Protein AF-D6E9S5-F1 (afdb_monomer)

Nearest PDB structures (foldseek):
  2vpw-assembly1_B  TM=9.002E-01  e=1.557E-03  Thermus thermophilus HB27
  6cz8-assembly2_B  TM=9.544E-01  e=3.664E-03  Shewanella sp. ANA-3
  4uca-assembly2_B  TM=3.723E-01  e=4.491E+00  Human respiratory syncytial virus A2
  7sgc-assembly1_C  TM=3.384E-01  e=6.242E+00  Escherichia coli

Sequence (52 aa):
MLIDASTCAGCDACTMACKYQNATPSGMYWCKVLKGEYGEYPNSGQTVLPIA

Secondary structure (DSSP, 8-state):
----GGG-----HHHHHHHHHHTPPTT--SSEEEEEEES-TTS-EEEEEEE-

Radius of gyration: 13.24 Å; Cα contacts (8 Å, |Δi|>4): 63; chains: 1; bounding box: 27×13×39 Å

InterPro domains:
  IPR017896 4Fe-4S ferredoxin-type, iron-sulphur binding domain [PS51379] (1-28)

Solvent-accessible surface area (backbone atoms only —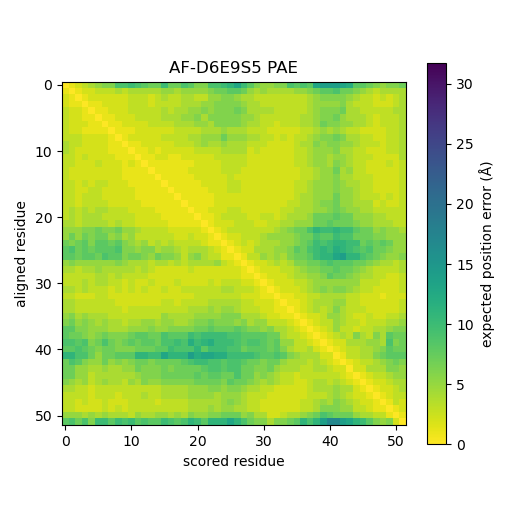 not comparable to full-atom values): 3395 Å² total; per-residue (Å²): 140,86,80,68,47,90,76,48,83,73,79,55,58,66,32,50,51,48,39,69,75,64,64,50,58,92,95,56,67,84,27,44,69,48,76,46,77,46,74,54,88,92,63,57,49,74,49,40,45,79,45,112

pLDDT: mean 90.77, std 3.7, range [75.12, 94.75]

Structure (mmCIF, N/CA/C/O backbone):
data_AF-D6E9S5-F1
#
_entry.id   AF-D6E9S5-F1
#
loop_
_atom_site.group_PDB
_atom_site.id
_atom_site.type_symbol
_atom_site.label_atom_id
_atom_site.label_alt_id
_atom_site.label_comp_id
_atom_site.label_asym_id
_atom_site.label_entity_id
_atom_site.label_seq_id
_atom_site.pdbx_PDB_ins_code
_atom_site.Cartn_x
_atom_site.Cartn_y
_atom_site.Cartn_z
_atom_site.oc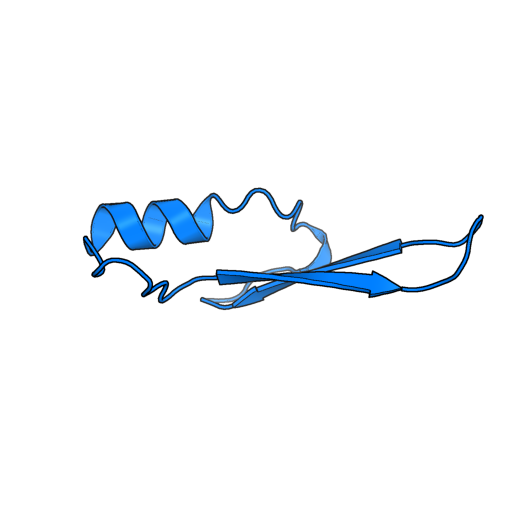cupancy
_atom_site.B_iso_or_equiv
_atom_site.auth_seq_id
_atom_site.auth_comp_id
_atom_site.auth_asym_id
_atom_site.auth_atom_id
_atom_site.pdbx_PDB_model_num
ATOM 1 N N . MET A 1 1 ? -8.791 6.045 -13.284 1.00 75.12 1 MET A N 1
ATOM 2 C CA . MET A 1 1 ? -8.946 4.891 -12.371 1.00 75.12 1 MET A CA 1
ATOM 3 C C . MET A 1 1 ? -9.500 5.410 -11.062 1.00 75.12 1 MET A C 1
ATOM 5 O O . MET A 1 1 ? -9.055 6.463 -10.627 1.00 75.12 1 MET A O 1
ATOM 9 N N . LEU A 1 2 ? -10.483 4.727 -10.485 1.00 88.38 2 LEU A N 1
ATOM 10 C CA . LEU A 1 2 ? -11.071 5.078 -9.194 1.00 88.38 2 LEU A CA 1
ATOM 11 C C . LEU A 1 2 ? -10.957 3.839 -8.305 1.00 88.38 2 LEU A C 1
ATOM 13 O O . LEU A 1 2 ? -11.296 2.749 -8.762 1.00 88.38 2 LEU A O 1
ATOM 17 N N . ILE A 1 3 ? -10.406 3.990 -7.102 1.00 89.75 3 ILE A N 1
ATOM 18 C CA . ILE A 1 3 ? -10.143 2.873 -6.191 1.00 89.75 3 ILE A CA 1
ATOM 19 C C . ILE A 1 3 ? -10.868 3.149 -4.881 1.00 89.75 3 ILE A C 1
ATOM 21 O O . ILE A 1 3 ? -10.680 4.204 -4.279 1.00 89.75 3 ILE A O 1
ATOM 25 N N . ASP A 1 4 ? -11.686 2.196 -4.448 1.00 91.44 4 ASP A N 1
ATOM 26 C CA . ASP A 1 4 ? -12.340 2.253 -3.149 1.00 91.44 4 ASP A CA 1
ATOM 27 C C . ASP A 1 4 ? -11.389 1.735 -2.063 1.00 91.44 4 ASP A C 1
ATOM 29 O O . ASP A 1 4 ? -11.137 0.532 -1.947 1.00 91.44 4 ASP A O 1
ATOM 33 N N . ALA A 1 5 ? -10.860 2.660 -1.263 1.00 89.31 5 ALA A N 1
ATOM 34 C CA . ALA A 1 5 ? -9.948 2.348 -0.169 1.00 89.31 5 ALA A CA 1
ATOM 35 C C . ALA A 1 5 ? -10.594 1.481 0.926 1.00 89.31 5 ALA A C 1
ATOM 37 O O . ALA A 1 5 ? -9.881 0.732 1.588 1.00 89.31 5 ALA A O 1
ATOM 38 N N . SER A 1 6 ? -11.923 1.516 1.091 1.00 89.12 6 SER A N 1
ATOM 39 C CA . SER A 1 6 ? -12.618 0.730 2.123 1.00 89.12 6 SER A CA 1
ATOM 40 C C . SER A 1 6 ? -12.589 -0.778 1.847 1.00 89.12 6 SER A C 1
ATOM 42 O O . SER A 1 6 ? -12.602 -1.584 2.773 1.00 89.12 6 SER A O 1
ATOM 44 N N . THR A 1 7 ? -12.493 -1.162 0.571 1.00 90.56 7 THR A N 1
ATOM 45 C CA . THR A 1 7 ? -12.409 -2.565 0.130 1.00 90.56 7 THR A CA 1
ATOM 46 C C . THR A 1 7 ? -10.972 -3.084 0.049 1.00 90.56 7 THR A C 1
ATOM 48 O O . THR A 1 7 ? -10.740 -4.270 -0.194 1.00 90.56 7 THR A O 1
ATOM 51 N N . CYS A 1 8 ? -9.982 -2.206 0.223 1.00 92.25 8 CYS A N 1
ATOM 52 C CA . CYS A 1 8 ? -8.585 -2.558 0.036 1.00 92.25 8 CYS A CA 1
ATOM 53 C C . CYS A 1 8 ? -8.054 -3.368 1.226 1.00 92.25 8 CYS A C 1
ATOM 55 O O . CYS A 1 8 ? -7.901 -2.851 2.327 1.00 92.25 8 CYS A O 1
ATOM 57 N N . ALA A 1 9 ? -7.679 -4.625 0.981 1.00 92.00 9 ALA A N 1
ATOM 58 C CA . ALA A 1 9 ? -7.073 -5.496 1.993 1.00 92.00 9 ALA A CA 1
ATOM 59 C C . ALA A 1 9 ? -5.544 -5.331 2.138 1.00 92.00 9 ALA A C 1
ATOM 61 O O . ALA A 1 9 ? -4.921 -6.006 2.951 1.00 92.00 9 ALA A O 1
ATOM 62 N N . GLY A 1 10 ? -4.902 -4.490 1.317 1.00 92.06 10 GLY A N 1
ATOM 63 C CA . GLY A 1 10 ? -3.452 -4.266 1.392 1.00 92.06 10 GLY A CA 1
ATOM 64 C C . GLY A 1 10 ? -2.582 -5.437 0.928 1.00 92.06 10 GLY A C 1
ATOM 65 O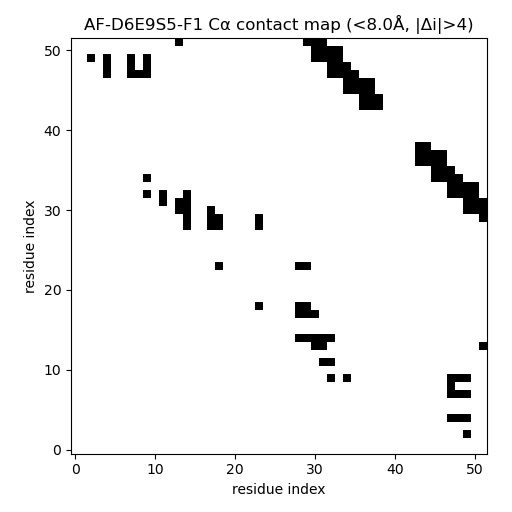 O . GLY A 1 10 ? -1.475 -5.614 1.431 1.00 92.06 10 GLY A O 1
ATOM 66 N N . CYS A 1 11 ? -3.058 -6.232 -0.033 1.00 93.56 11 CYS A N 1
ATOM 67 C CA . CYS A 1 11 ? -2.382 -7.438 -0.527 1.00 93.56 11 CYS A CA 1
ATOM 68 C C . CYS A 1 11 ? -1.243 -7.197 -1.540 1.00 93.56 11 CYS A C 1
ATOM 70 O O . CYS A 1 11 ? -0.652 -8.160 -2.016 1.00 93.56 11 CYS A O 1
ATOM 72 N N . ASP A 1 12 ? -0.965 -5.945 -1.921 1.00 93.50 12 ASP A N 1
ATOM 73 C CA . ASP A 1 12 ? 0.097 -5.561 -2.872 1.00 93.50 12 ASP A CA 1
ATOM 74 C C . ASP A 1 12 ? -0.002 -6.180 -4.287 1.00 93.50 12 ASP A C 1
ATOM 76 O O . ASP A 1 12 ? 0.905 -6.041 -5.111 1.00 93.50 12 ASP A O 1
ATOM 80 N N . ALA A 1 13 ? -1.137 -6.796 -4.631 1.00 93.88 13 ALA A N 1
ATOM 81 C CA . ALA A 1 13 ? -1.351 -7.404 -5.944 1.00 93.88 13 ALA A CA 1
ATOM 82 C C . ALA A 1 13 ? -1.271 -6.382 -7.093 1.00 93.88 13 ALA A C 1
ATOM 84 O O . ALA A 1 13 ? -0.707 -6.679 -8.144 1.00 93.88 13 ALA A O 1
ATOM 85 N N . CYS A 1 14 ? -1.779 -5.161 -6.890 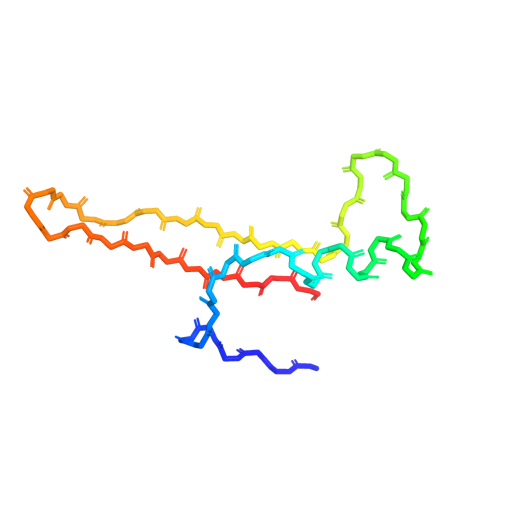1.00 93.19 14 CYS A N 1
ATOM 86 C CA . CYS A 1 14 ? -1.702 -4.085 -7.882 1.00 93.19 14 CYS A CA 1
ATOM 87 C C . CYS A 1 14 ? -0.256 -3.624 -8.138 1.00 93.19 14 CYS A C 1
ATOM 89 O O . CYS A 1 14 ? 0.139 -3.447 -9.291 1.00 93.19 14 CYS A O 1
ATOM 91 N N . THR A 1 15 ? 0.555 -3.507 -7.082 1.00 94.19 15 THR A N 1
ATOM 92 C CA . THR A 1 15 ? 1.994 -3.213 -7.157 1.00 94.19 15 THR A CA 1
ATOM 93 C C . THR A 1 15 ? 2.716 -4.263 -8.004 1.00 94.19 15 THR A C 1
ATOM 95 O O . THR A 1 15 ? 3.480 -3.928 -8.914 1.00 94.19 15 THR A O 1
ATOM 98 N N . MET A 1 16 ? 2.437 -5.546 -7.746 1.00 93.88 16 MET A N 1
ATOM 99 C CA . MET A 1 16 ? 3.046 -6.661 -8.473 1.00 93.88 16 MET A CA 1
ATOM 100 C C . MET A 1 16 ? 2.586 -6.742 -9.928 1.00 93.88 16 MET A C 1
ATOM 102 O O . MET A 1 16 ? 3.421 -6.939 -10.809 1.00 93.88 16 MET A O 1
ATOM 106 N N . ALA A 1 17 ? 1.295 -6.538 -10.197 1.00 93.56 17 ALA A N 1
ATOM 107 C CA . ALA A 1 17 ? 0.755 -6.521 -11.554 1.00 93.56 17 ALA A CA 1
ATOM 108 C C . ALA A 1 17 ? 1.408 -5.419 -12.405 1.00 93.56 17 ALA A C 1
ATOM 110 O O . ALA A 1 17 ? 1.874 -5.687 -13.513 1.00 93.56 17 ALA A O 1
ATOM 111 N N . CYS A 1 18 ? 1.527 -4.204 -11.858 1.00 94.00 18 CYS A N 1
ATOM 112 C CA . CYS A 1 18 ? 2.185 -3.088 -12.538 1.00 94.00 18 CYS A CA 1
ATOM 113 C C . CYS A 1 18 ? 3.655 -3.400 -12.860 1.00 94.00 18 CYS A C 1
ATOM 115 O O . CYS A 1 18 ? 4.111 -3.169 -13.983 1.00 94.00 18 CYS A O 1
ATOM 117 N N . LYS A 1 19 ? 4.390 -3.968 -11.897 1.00 93.75 19 LYS A N 1
ATOM 118 C CA . LYS A 1 19 ? 5.797 -4.342 -12.081 1.00 93.75 19 LYS A CA 1
ATOM 119 C C . LYS A 1 19 ? 5.975 -5.467 -13.096 1.00 93.75 19 LYS A C 1
ATOM 121 O O . LYS A 1 19 ? 6.907 -5.410 -13.890 1.00 93.75 19 LYS A O 1
ATOM 126 N N . TYR A 1 20 ? 5.091 -6.463 -13.085 1.00 94.38 20 TYR A N 1
ATOM 127 C CA . TYR A 1 20 ? 5.122 -7.569 -14.039 1.00 94.38 20 TYR A CA 1
ATOM 128 C C . TYR A 1 20 ? 4.884 -7.078 -15.470 1.00 94.38 20 TYR A C 1
ATOM 130 O O . TYR A 1 20 ? 5.609 -7.463 -16.381 1.00 94.38 20 TYR A O 1
ATOM 138 N N . GLN A 1 21 ? 3.912 -6.183 -15.658 1.00 94.75 21 GLN A N 1
ATOM 139 C CA . GLN A 1 21 ? 3.562 -5.667 -16.979 1.00 94.75 21 GLN A CA 1
ATOM 140 C C . GLN A 1 21 ? 4.608 -4.697 -17.545 1.00 94.75 21 GLN A C 1
ATOM 142 O O . GLN A 1 21 ? 4.867 -4.716 -18.745 1.00 94.75 21 GLN A O 1
ATOM 147 N N . ASN A 1 22 ? 5.205 -3.852 -16.700 1.00 93.12 22 ASN A N 1
ATOM 148 C CA . ASN A 1 22 ? 6.120 -2.794 -17.146 1.00 93.12 22 ASN A CA 1
ATOM 149 C C . ASN A 1 22 ? 7.604 -3.128 -16.943 1.00 93.12 22 ASN A C 1
ATOM 151 O O . ASN A 1 22 ? 8.454 -2.331 -17.329 1.00 93.12 22 ASN A O 1
ATOM 155 N N . ALA A 1 23 ? 7.918 -4.267 -16.315 1.00 93.12 23 ALA A N 1
ATOM 156 C CA . ALA A 1 23 ? 9.278 -4.683 -15.972 1.00 93.12 23 ALA A CA 1
ATOM 157 C C . ALA A 1 23 ? 10.101 -3.544 -15.337 1.00 93.12 23 ALA A C 1
ATOM 159 O O . ALA A 1 23 ? 11.239 -3.280 -15.733 1.00 93.12 23 ALA A O 1
ATOM 160 N N . THR A 1 24 ? 9.502 -2.828 -14.375 1.00 91.56 24 THR A N 1
ATOM 161 C CA . THR A 1 24 ? 10.127 -1.631 -13.804 1.00 91.56 24 THR A CA 1
ATOM 162 C C . THR A 1 24 ? 11.481 -1.961 -13.159 1.00 91.56 24 THR A C 1
ATOM 164 O O . THR A 1 24 ? 11.638 -3.037 -12.565 1.00 91.56 24 THR A O 1
ATOM 167 N N . PRO A 1 25 ? 12.469 -1.044 -13.235 1.00 91.81 25 PRO A N 1
ATOM 168 C CA . PRO A 1 25 ? 13.779 -1.246 -12.627 1.00 91.81 25 PRO A CA 1
ATOM 169 C C . PRO A 1 25 ? 13.695 -1.560 -11.130 1.00 91.81 25 PRO A C 1
ATOM 171 O O . PRO A 1 25 ? 12.753 -1.168 -10.432 1.00 91.81 25 PRO A O 1
ATOM 174 N N . SER A 1 26 ? 14.711 -2.245 -10.603 1.00 87.69 26 SER A N 1
ATOM 175 C CA . SER A 1 26 ? 14.800 -2.545 -9.172 1.00 87.69 26 SER A C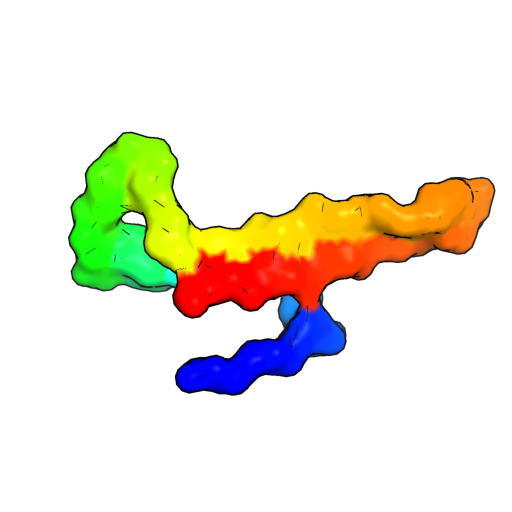A 1
ATOM 176 C C . SER A 1 26 ? 14.698 -1.269 -8.331 1.00 87.69 26 SER A C 1
ATOM 178 O O . SER A 1 26 ? 15.407 -0.300 -8.586 1.00 87.69 26 SER A O 1
ATOM 180 N N . GLY A 1 27 ? 13.829 -1.278 -7.319 1.00 87.50 27 GLY A N 1
ATOM 181 C CA . GLY A 1 27 ? 13.578 -0.118 -6.456 1.00 87.50 27 GLY A CA 1
ATOM 182 C C . GLY A 1 27 ? 12.525 0.860 -6.987 1.00 87.50 27 GLY A C 1
ATOM 183 O O . GLY A 1 27 ? 12.129 1.758 -6.249 1.00 87.50 27 GLY A O 1
ATOM 184 N N . MET A 1 28 ? 12.019 0.672 -8.212 1.00 90.00 28 MET A N 1
ATOM 185 C CA . MET A 1 28 ? 10.966 1.512 -8.778 1.00 90.00 28 MET A CA 1
ATOM 186 C C . MET A 1 28 ? 9.627 0.773 -8.826 1.00 90.00 28 MET A C 1
ATOM 188 O O . MET A 1 28 ? 9.469 -0.232 -9.520 1.00 90.00 28 MET A O 1
ATOM 192 N N . TYR A 1 29 ? 8.649 1.314 -8.104 1.00 90.56 29 TYR A N 1
ATOM 193 C CA . TYR A 1 29 ? 7.264 0.856 -8.103 1.00 90.56 29 TYR A CA 1
ATOM 194 C C . TYR A 1 29 ? 6.383 2.034 -8.500 1.00 90.56 29 TYR A C 1
ATOM 196 O O . TYR A 1 29 ? 6.303 3.016 -7.762 1.00 90.56 29 TYR A O 1
ATOM 204 N N . TRP A 1 30 ? 5.782 1.966 -9.688 1.00 90.62 30 TRP A N 1
ATOM 205 C CA . TRP A 1 30 ? 4.887 3.022 -10.168 1.00 90.62 30 TRP A CA 1
ATOM 206 C C . TRP A 1 30 ? 3.578 3.016 -9.382 1.00 90.62 30 TRP A C 1
ATOM 208 O O . TRP A 1 30 ? 3.186 4.048 -8.849 1.00 90.62 30 TRP A O 1
ATOM 218 N N . CYS A 1 31 ? 2.986 1.835 -9.199 1.00 92.44 31 CYS A N 1
ATOM 219 C CA . CYS A 1 31 ? 1.900 1.631 -8.249 1.00 92.44 31 CYS A CA 1
ATOM 220 C C . CYS A 1 31 ? 2.455 1.110 -6.916 1.00 92.44 31 CYS A C 1
ATOM 222 O O . CYS A 1 31 ? 3.349 0.265 -6.914 1.00 92.44 31 CYS A O 1
ATOM 224 N N . LYS A 1 32 ? 1.923 1.588 -5.791 1.00 92.06 32 LYS A N 1
ATOM 225 C CA . LYS A 1 32 ? 2.307 1.194 -4.427 1.00 92.06 32 LYS A CA 1
ATOM 226 C C . LYS A 1 32 ? 1.116 1.261 -3.476 1.00 92.06 32 LYS A C 1
ATOM 228 O O . LYS A 1 32 ? 0.208 2.065 -3.666 1.00 92.06 32 LYS A O 1
ATOM 233 N N . VAL A 1 33 ? 1.142 0.466 -2.411 1.00 94.12 33 VAL A N 1
ATOM 234 C CA . VAL A 1 33 ? 0.145 0.532 -1.335 1.00 94.12 33 VAL A CA 1
ATOM 235 C C . VAL A 1 33 ? 0.783 1.165 -0.105 1.00 94.12 33 VAL A C 1
ATOM 237 O O . VAL A 1 33 ? 1.799 0.684 0.393 1.00 94.12 33 VAL A O 1
ATOM 240 N N . LEU A 1 34 ? 0.195 2.253 0.388 1.00 92.38 34 LEU A N 1
ATOM 241 C CA . LEU A 1 34 ? 0.561 2.842 1.670 1.00 92.38 34 LEU A CA 1
ATOM 242 C C . LEU A 1 34 ? -0.247 2.176 2.780 1.00 92.38 34 LEU A C 1
ATOM 244 O O . LEU A 1 34 ? -1.471 2.077 2.697 1.00 92.38 34 LEU A O 1
ATOM 248 N N . LYS A 1 35 ? 0.454 1.740 3.822 1.00 92.50 35 LYS A N 1
ATOM 249 C CA . LYS A 1 35 ? -0.120 1.167 5.038 1.00 92.50 35 LYS A CA 1
ATOM 250 C C . LYS A 1 35 ? 0.248 2.096 6.187 1.00 92.50 35 LYS A C 1
ATOM 252 O O . LYS A 1 35 ? 1.424 2.413 6.358 1.00 92.50 35 LYS A O 1
ATOM 257 N N . G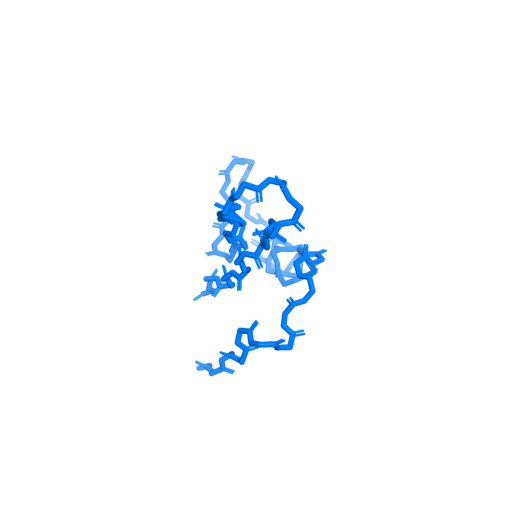LY A 1 36 ? -0.749 2.567 6.919 1.00 91.75 36 GLY A N 1
ATOM 258 C CA . GLY A 1 36 ? -0.569 3.369 8.124 1.00 91.75 36 GLY A CA 1
ATOM 259 C C . GLY A 1 36 ? -1.350 2.743 9.263 1.00 91.75 36 GLY A C 1
ATOM 260 O O . GLY A 1 36 ? -2.455 2.259 9.051 1.00 91.75 36 GLY A O 1
ATOM 261 N N . GLU A 1 37 ? -0.794 2.743 10.462 1.00 91.19 37 GLU A N 1
ATOM 262 C CA . GLU A 1 37 ? -1.510 2.302 11.658 1.00 91.19 37 GLU A CA 1
ATOM 263 C C . GLU A 1 37 ? -2.030 3.530 12.401 1.00 91.19 37 GLU A C 1
ATOM 265 O O . GLU A 1 37 ? -1.396 4.588 12.388 1.00 91.19 37 GLU A O 1
ATOM 270 N N . TYR A 1 38 ? -3.199 3.410 13.017 1.00 90.00 38 TYR A N 1
ATOM 271 C CA . TYR A 1 38 ? -3.763 4.469 13.842 1.00 90.00 38 TYR A CA 1
ATOM 272 C C . TYR A 1 38 ? -4.390 3.897 15.112 1.00 90.00 38 TYR A C 1
ATOM 274 O O . TYR A 1 38 ? -4.872 2.765 15.135 1.00 90.00 38 TYR A O 1
ATOM 282 N N . GLY A 1 39 ? -4.409 4.716 16.162 1.00 90.75 39 GLY A N 1
ATOM 283 C CA . GLY A 1 39 ? -4.967 4.354 17.462 1.00 90.75 39 GLY A CA 1
ATOM 284 C C . GLY A 1 39 ? -3.987 3.621 18.380 1.00 90.75 39 GLY A C 1
ATOM 285 O O . GLY A 1 39 ? -2.843 3.348 18.025 1.00 90.75 39 GLY A O 1
ATOM 286 N N . GLU A 1 40 ? -4.464 3.320 19.584 1.00 90.94 40 GLU A N 1
ATOM 287 C CA . GLU A 1 40 ? -3.743 2.575 20.617 1.00 90.94 40 GLU A CA 1
ATOM 288 C C . GLU A 1 40 ? -4.575 1.359 21.032 1.00 90.94 40 GLU A C 1
ATOM 290 O O . GLU A 1 40 ? -5.809 1.392 20.997 1.00 90.94 40 GLU A O 1
ATOM 295 N N . TYR A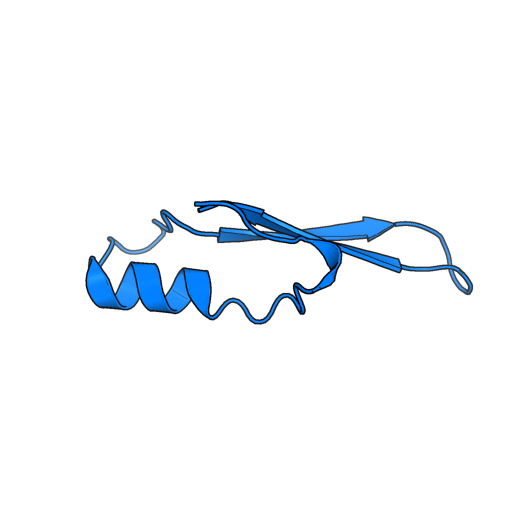 1 41 ? -3.909 0.271 21.425 1.00 88.12 41 TYR A N 1
ATOM 296 C CA . TYR A 1 41 ? -4.583 -0.952 21.860 1.00 88.12 41 TYR A CA 1
ATOM 297 C C . TYR A 1 41 ? -5.539 -0.656 23.033 1.00 88.12 41 TYR A C 1
ATOM 299 O O . TYR A 1 41 ? -5.112 -0.028 24.004 1.00 88.12 41 TYR A O 1
ATOM 307 N N . PRO A 1 42 ? -6.812 -1.103 23.000 1.00 90.25 42 PRO A N 1
ATOM 308 C CA . PRO A 1 42 ? -7.411 -2.101 22.099 1.00 90.25 42 PRO A CA 1
ATOM 309 C C . PRO A 1 42 ? -8.084 -1.544 20.828 1.00 90.25 42 PRO A C 1
ATOM 311 O O . PRO A 1 42 ? -8.550 -2.327 20.006 1.00 90.25 42 PRO A O 1
ATOM 314 N N . ASN A 1 43 ? -8.135 -0.223 20.645 1.00 89.12 43 ASN A N 1
ATOM 315 C CA . ASN A 1 43 ? -8.765 0.434 19.493 1.00 89.12 43 ASN A CA 1
ATOM 316 C C . ASN A 1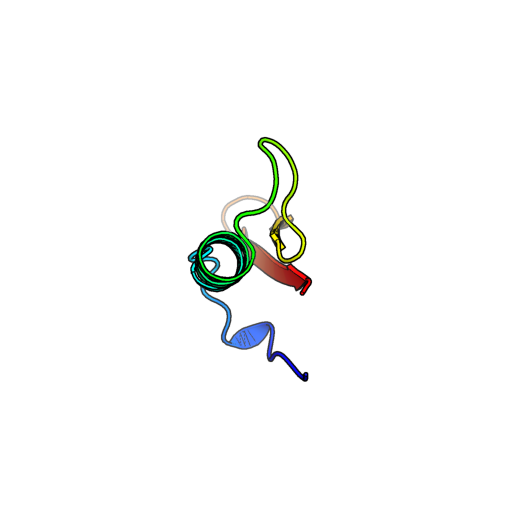 43 ? -7.724 0.794 18.420 1.00 89.12 43 ASN A C 1
ATOM 318 O O . ASN A 1 43 ? -7.650 1.942 17.975 1.00 89.12 43 ASN A O 1
ATOM 322 N N . SER A 1 44 ? -6.900 -0.177 18.025 1.00 90.38 44 SER A N 1
ATOM 323 C CA . SER A 1 44 ? -5.972 -0.014 16.908 1.00 90.38 44 SER A CA 1
ATOM 324 C C . SER A 1 44 ? -6.652 -0.357 15.583 1.00 90.38 44 SER A C 1
ATOM 326 O O . SER A 1 44 ? -7.457 -1.284 15.483 1.00 90.38 44 SER A O 1
ATOM 328 N N . GLY A 1 45 ? -6.319 0.401 14.548 1.00 88.00 45 GLY A N 1
ATOM 329 C CA . GLY A 1 45 ? -6.777 0.187 13.185 1.00 88.00 45 GLY A CA 1
ATOM 330 C C . GLY A 1 45 ? -5.638 0.368 12.192 1.00 88.00 45 GLY A C 1
ATOM 331 O O . GLY A 1 45 ? -4.580 0.913 12.512 1.00 88.00 45 GLY A O 1
ATOM 332 N N . GLN A 1 46 ? -5.864 -0.097 10.967 1.00 88.12 46 GLN A N 1
ATOM 333 C CA . GLN A 1 46 ? -4.944 0.106 9.857 1.00 88.12 46 GLN A CA 1
ATOM 334 C C . GLN A 1 46 ? -5.665 0.832 8.726 1.00 88.12 46 GLN A C 1
ATOM 336 O O . GLN A 1 46 ? -6.756 0.450 8.310 1.00 88.12 46 GLN A O 1
ATOM 341 N N . THR A 1 47 ? -5.036 1.886 8.228 1.00 90.56 47 THR A N 1
ATOM 342 C CA . THR A 1 47 ? -5.432 2.612 7.028 1.00 90.56 47 THR A CA 1
ATOM 343 C C . THR A 1 47 ? -4.630 2.076 5.855 1.00 90.56 47 THR A C 1
ATOM 345 O O . THR A 1 47 ? -3.398 2.031 5.895 1.00 90.56 47 THR A O 1
ATOM 348 N N . VAL A 1 48 ? -5.331 1.709 4.787 1.00 93.12 48 VAL A N 1
ATOM 349 C CA . VAL A 1 48 ? -4.732 1.137 3.583 1.00 93.12 48 VAL A CA 1
ATOM 350 C C . VAL A 1 48 ? -5.106 2.002 2.388 1.00 93.12 48 VAL A C 1
ATOM 352 O O . VAL A 1 48 ? -6.283 2.168 2.078 1.00 93.12 48 VAL A O 1
ATOM 355 N N . LEU A 1 49 ? -4.107 2.583 1.724 1.00 92.38 49 LEU A N 1
ATOM 356 C CA . LEU A 1 49 ? -4.306 3.505 0.607 1.00 92.38 49 LEU A CA 1
ATOM 357 C C . LEU A 1 49 ? -3.484 3.063 -0.609 1.00 92.38 49 LEU A C 1
ATOM 359 O O . LEU A 1 49 ? -2.258 3.199 -0.609 1.00 92.38 49 LEU A O 1
ATOM 363 N N . PRO A 1 50 ? -4.127 2.538 -1.662 1.00 90.94 50 PRO A N 1
ATOM 364 C CA . PRO A 1 50 ? -3.458 2.249 -2.921 1.00 90.94 50 PRO A CA 1
ATOM 365 C C . PRO A 1 50 ? -3.217 3.542 -3.711 1.00 90.94 50 PRO A C 1
ATOM 367 O O . PRO A 1 50 ? -4.126 4.345 -3.910 1.00 90.94 50 PRO A O 1
ATOM 370 N N . ILE A 1 51 ? -1.989 3.723 -4.188 1.00 87.00 51 ILE A N 1
ATOM 371 C CA . ILE A 1 51 ? -1.569 4.826 -5.056 1.00 87.00 51 ILE A CA 1
ATOM 372 C C . ILE A 1 51 ? -1.045 4.196 -6.335 1.00 87.00 51 ILE A C 1
ATOM 374 O O . ILE A 1 51 ? -0.062 3.457 -6.304 1.00 87.00 51 ILE A O 1
ATOM 378 N N . ALA A 1 52 ? -1.720 4.455 -7.443 1.00 75.38 52 ALA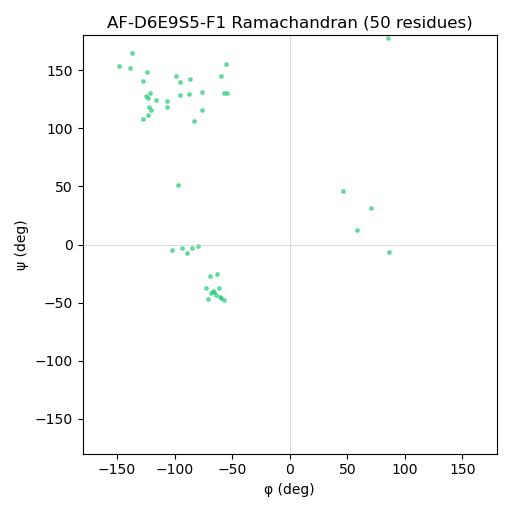 A N 1
ATOM 379 C CA . ALA A 1 52 ? -1.423 3.852 -8.730 1.00 75.38 52 ALA A CA 1
ATOM 380 C C . ALA A 1 52 ? -1.241 4.913 -9.808 1.00 75.38 52 ALA A C 1
ATOM 382 O O . ALA A 1 52 ? -1.913 5.966 -9.712 1.00 75.38 52 ALA A O 1
#

Organism: NCBI:txid657308

Foldseek 3Di:
DDDDQVPDPQPCPVQVVQCVVPVDDPPDGQKDKDWDWDDDPPPIDIGIDIDD

Mean predicted aligned error: 4.05 Å